Protein AF-A0A2H6B187-F1 (afdb_monomer_lite)

Radius of gyration: 17.52 Å; chains: 1; bounding box: 41×27×46 Å

Foldseek 3Di:
DDPVVPVVDDPPVLVVVLVVLVVQLVVLVVQLVVCVVVVVPVSNVVSVVSNVVSVVVNVVSVD

Structure (mmCIF, N/CA/C/O backbone):
data_AF-A0A2H6B187-F1
#
_entry.id   AF-A0A2H6B187-F1
#
loop_
_atom_site.group_PDB
_atom_site.id
_atom_site.type_symbol
_atom_site.label_atom_id
_atom_site.label_alt_id
_atom_site.label_comp_id
_atom_site.label_asym_id
_atom_site.label_entity_id
_atom_site.label_seq_id
_atom_site.pdbx_PDB_ins_code
_atom_site.Cartn_x
_atom_site.Cartn_y
_atom_site.Cartn_z
_atom_site.occupancy
_atom_site.B_iso_or_equiv
_atom_site.auth_seq_id
_atom_site.auth_comp_id
_atom_site.auth_asym_id
_atom_site.auth_atom_id
_atom_site.pdbx_PDB_model_num
ATOM 1 N N . MET A 1 1 ? 30.543 -19.478 -33.053 1.00 49.00 1 MET A N 1
ATOM 2 C CA . MET A 1 1 ? 29.109 -19.146 -32.914 1.00 49.00 1 MET A CA 1
ATOM 3 C C . MET A 1 1 ? 29.000 -17.980 -31.952 1.00 49.00 1 MET A C 1
ATOM 5 O O . MET A 1 1 ? 29.447 -18.095 -30.821 1.00 49.00 1 MET A O 1
ATOM 9 N N . SER A 1 2 ? 28.615 -16.827 -32.495 1.00 53.44 2 SER A N 1
ATOM 10 C CA . SER A 1 2 ? 28.934 -15.489 -31.985 1.00 53.44 2 SER A CA 1
ATOM 11 C C . SER A 1 2 ? 28.111 -15.086 -30.755 1.00 53.44 2 SER A C 1
ATOM 13 O O . SER A 1 2 ? 26.918 -15.372 -30.680 1.00 53.44 2 SER A O 1
ATOM 15 N N . ALA A 1 3 ? 28.750 -14.348 -29.842 1.00 56.69 3 ALA A N 1
ATOM 16 C CA . ALA A 1 3 ? 28.169 -13.667 -28.681 1.00 56.69 3 ALA A CA 1
ATOM 17 C C . ALA A 1 3 ? 27.004 -12.708 -29.018 1.00 56.69 3 ALA A C 1
ATOM 19 O O . ALA A 1 3 ? 26.290 -12.273 -28.121 1.00 56.69 3 ALA A O 1
ATOM 20 N N . LEU A 1 4 ? 26.764 -12.439 -30.304 1.00 53.81 4 LEU A N 1
ATOM 21 C CA . LEU A 1 4 ? 25.659 -11.626 -30.816 1.00 53.81 4 LEU A CA 1
ATOM 22 C C . LEU A 1 4 ? 24.265 -12.251 -30.617 1.00 53.81 4 LEU A C 1
ATOM 24 O O . LEU A 1 4 ? 23.277 -11.533 -30.687 1.00 53.81 4 LEU A O 1
ATOM 28 N N . ALA A 1 5 ? 24.162 -13.550 -30.309 1.00 53.38 5 ALA A N 1
ATOM 29 C CA . ALA A 1 5 ? 22.882 -14.179 -29.954 1.00 53.38 5 ALA A CA 1
ATOM 30 C C . ALA A 1 5 ? 22.448 -13.923 -28.496 1.00 53.38 5 ALA A C 1
ATOM 32 O O . ALA A 1 5 ? 21.297 -14.173 -28.153 1.00 53.38 5 ALA A O 1
ATOM 33 N N . ARG A 1 6 ? 23.345 -13.420 -27.631 1.00 55.19 6 ARG A N 1
ATOM 34 C CA . ARG A 1 6 ? 22.995 -13.030 -26.251 1.00 55.19 6 ARG A CA 1
ATOM 35 C C . ARG A 1 6 ? 22.385 -11.629 -26.167 1.00 55.19 6 ARG A C 1
ATOM 37 O O . ARG A 1 6 ? 21.791 -11.308 -25.152 1.00 55.19 6 ARG A O 1
ATOM 44 N N . LEU A 1 7 ? 22.498 -10.849 -27.244 1.00 49.84 7 LEU A N 1
ATOM 45 C CA . LEU A 1 7 ? 21.980 -9.486 -27.363 1.00 49.84 7 LEU A CA 1
ATOM 46 C C . LEU A 1 7 ? 20.537 -9.424 -27.901 1.00 49.84 7 LEU A C 1
ATOM 48 O O . LEU A 1 7 ? 20.047 -8.345 -28.215 1.00 49.84 7 LEU A O 1
ATOM 52 N N . ALA A 1 8 ? 19.830 -10.559 -27.994 1.00 52.84 8 ALA A N 1
ATOM 53 C CA . ALA A 1 8 ? 18.359 -10.585 -28.030 1.00 52.84 8 ALA A CA 1
ATOM 54 C C . ALA A 1 8 ? 17.804 -10.343 -26.608 1.00 52.84 8 ALA A C 1
ATOM 56 O O . ALA A 1 8 ? 16.970 -11.086 -26.090 1.00 52.84 8 ALA A O 1
ATOM 57 N N . ASP A 1 9 ? 18.386 -9.325 -25.980 1.00 52.16 9 ASP A N 1
ATOM 58 C CA . ASP A 1 9 ? 18.319 -8.928 -24.590 1.00 52.16 9 ASP A CA 1
ATOM 59 C C . ASP A 1 9 ? 16.886 -8.537 -24.216 1.00 52.16 9 ASP A C 1
ATOM 61 O O . ASP A 1 9 ? 16.383 -7.478 -24.572 1.00 52.16 9 ASP A O 1
ATOM 65 N N . HIS A 1 10 ? 16.219 -9.460 -23.528 1.00 49.88 10 HIS A N 1
ATOM 66 C CA . HIS A 1 10 ? 15.355 -9.223 -22.371 1.00 49.88 10 HIS A CA 1
ATOM 67 C C . HIS A 1 10 ? 14.365 -8.032 -22.370 1.00 49.88 10 HIS A C 1
ATOM 69 O O . HIS A 1 10 ? 14.278 -7.343 -21.353 1.00 49.88 10 HIS A O 1
ATOM 75 N N . PRO A 1 11 ? 13.458 -7.873 -23.356 1.00 52.09 11 PRO A N 1
ATOM 76 C CA . PRO A 1 11 ? 12.265 -7.035 -23.153 1.00 52.09 11 PRO A CA 1
ATOM 77 C C . PRO A 1 11 ? 11.349 -7.576 -22.032 1.00 52.09 11 PRO A C 1
ATOM 79 O O . PRO A 1 11 ? 10.506 -6.865 -21.495 1.00 52.09 11 PRO A O 1
ATOM 82 N N . SER A 1 12 ? 11.521 -8.843 -21.640 1.00 57.53 12 SER A N 1
ATOM 83 C CA . SER A 1 12 ? 10.746 -9.496 -20.582 1.00 57.53 12 SER A CA 1
ATOM 84 C C . SER A 1 12 ? 11.252 -9.231 -19.161 1.00 57.53 12 SER A C 1
ATOM 86 O O . SER A 1 12 ? 10.573 -9.646 -18.225 1.00 57.53 12 SER A O 1
ATOM 88 N N . SER A 1 13 ? 12.420 -8.603 -18.969 1.00 59.94 13 SER A N 1
ATOM 89 C CA . SER A 1 13 ? 12.924 -8.267 -17.626 1.00 59.94 13 SER A CA 1
ATOM 90 C C . SER A 1 13 ? 12.374 -6.926 -17.152 1.00 59.94 13 SER A C 1
ATOM 92 O O . SER A 1 13 ? 11.820 -6.860 -16.064 1.00 59.94 13 SER A O 1
ATOM 94 N N . THR A 1 14 ? 12.442 -5.887 -17.989 1.00 66.31 14 THR A N 1
ATOM 95 C CA . THR A 1 14 ? 11.892 -4.557 -17.673 1.00 66.31 14 THR A CA 1
ATOM 96 C C . THR A 1 14 ? 10.384 -4.618 -17.446 1.00 66.31 14 THR A C 1
ATOM 98 O O . THR A 1 14 ? 9.892 -4.121 -16.444 1.00 66.31 14 THR A O 1
ATOM 101 N N . SER A 1 15 ? 9.657 -5.344 -18.302 1.00 78.88 15 SER A N 1
ATOM 102 C CA . SER A 1 15 ? 8.215 -5.555 -18.127 1.00 78.88 15 SER A CA 1
ATOM 103 C C . SER A 1 15 ? 7.863 -6.345 -16.858 1.00 78.88 15 SER A C 1
ATOM 105 O O . SER A 1 15 ? 6.762 -6.179 -16.343 1.00 78.88 15 SER A O 1
ATOM 107 N N . ARG A 1 16 ? 8.762 -7.204 -16.354 1.00 81.69 16 ARG A N 1
ATOM 108 C CA . ARG A 1 16 ? 8.547 -7.930 -15.093 1.00 81.69 16 ARG A CA 1
ATOM 109 C C . ARG A 1 16 ? 8.790 -7.047 -13.878 1.00 81.69 16 ARG A C 1
ATOM 111 O O . ARG A 1 16 ? 7.963 -7.067 -12.981 1.00 81.69 16 ARG A O 1
ATOM 118 N N . LEU A 1 17 ? 9.862 -6.257 -13.884 1.00 82.06 17 LEU A N 1
ATOM 119 C CA . LEU A 1 17 ? 10.155 -5.307 -12.807 1.00 82.06 17 LEU A CA 1
ATOM 120 C C . LEU A 1 17 ? 9.042 -4.263 -12.672 1.00 82.06 17 LEU A C 1
ATOM 122 O O . LEU A 1 17 ? 8.500 -4.086 -11.588 1.00 82.06 17 LEU A O 1
ATOM 126 N N . GLN A 1 18 ? 8.587 -3.709 -13.798 1.00 86.00 18 GLN A N 1
ATOM 127 C CA . GLN A 1 18 ? 7.477 -2.758 -13.808 1.00 86.00 18 GLN A CA 1
ATOM 128 C C . GLN A 1 18 ? 6.174 -3.390 -13.286 1.00 86.00 18 GLN A C 1
ATOM 130 O O . GLN A 1 18 ? 5.423 -2.759 -12.545 1.00 86.00 18 GLN A O 1
ATOM 135 N N . GLN A 1 19 ? 5.906 -4.656 -13.628 1.00 88.69 19 GLN A N 1
ATOM 136 C CA . GLN A 1 19 ? 4.748 -5.378 -13.097 1.00 88.69 19 GLN A CA 1
ATOM 137 C C . GLN A 1 19 ? 4.869 -5.619 -11.585 1.00 88.69 19 GLN A C 1
ATOM 139 O O . GLN A 1 19 ? 3.893 -5.420 -10.868 1.00 88.69 19 GLN A O 1
ATOM 144 N N . GLU A 1 20 ? 6.047 -6.009 -11.094 1.00 89.38 20 GLU A N 1
ATOM 145 C CA . GLU A 1 20 ? 6.314 -6.182 -9.659 1.00 89.38 20 GLU A CA 1
ATOM 146 C C . GLU A 1 20 ? 6.119 -4.861 -8.895 1.00 89.38 20 GLU A C 1
ATOM 148 O O . GLU A 1 20 ? 5.465 -4.842 -7.851 1.00 89.38 20 GLU A O 1
ATOM 153 N N . ALA A 1 21 ? 6.591 -3.740 -9.448 1.00 90.12 21 ALA A N 1
ATOM 154 C CA . ALA A 1 21 ? 6.395 -2.415 -8.869 1.00 90.12 21 ALA A CA 1
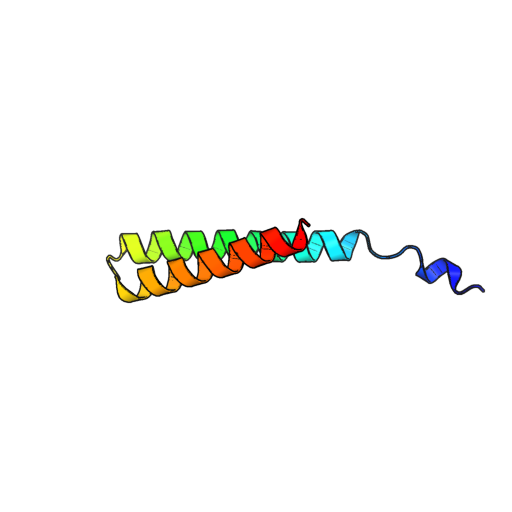ATOM 155 C C . ALA A 1 21 ? 4.907 -2.014 -8.815 1.00 90.12 21 ALA A C 1
ATOM 157 O O . ALA A 1 21 ? 4.435 -1.486 -7.803 1.00 90.12 21 ALA A O 1
ATOM 158 N N . VAL A 1 22 ? 4.132 -2.308 -9.865 1.00 93.56 22 VAL A N 1
ATOM 159 C CA . VAL A 1 22 ? 2.674 -2.093 -9.873 1.00 93.56 22 VAL A CA 1
ATOM 160 C C . VAL A 1 22 ? 1.973 -2.978 -8.836 1.00 93.56 22 VAL A C 1
ATOM 162 O O . VAL A 1 22 ? 1.107 -2.492 -8.101 1.00 93.56 22 VAL A O 1
ATOM 165 N N . ASP A 1 23 ? 2.352 -4.251 -8.731 1.00 95.06 23 ASP A N 1
ATOM 166 C CA . ASP A 1 23 ? 1.772 -5.192 -7.766 1.00 95.06 23 ASP A CA 1
ATOM 167 C C . ASP A 1 23 ? 2.035 -4.746 -6.314 1.00 95.06 23 ASP A C 1
ATOM 169 O O . ASP A 1 23 ? 1.146 -4.849 -5.457 1.00 95.06 23 ASP A O 1
ATOM 173 N N . ASP A 1 24 ? 3.207 -4.167 -6.036 1.00 95.75 24 ASP A N 1
ATOM 174 C CA . ASP A 1 24 ? 3.556 -3.576 -4.739 1.00 95.75 24 ASP A CA 1
ATOM 175 C C . ASP A 1 24 ? 2.675 -2.359 -4.395 1.00 95.75 24 ASP A C 1
ATOM 177 O O . ASP A 1 24 ? 2.183 -2.234 -3.260 1.00 95.75 24 ASP A O 1
ATOM 181 N N . VAL A 1 25 ? 2.407 -1.478 -5.367 1.00 97.56 25 VAL A N 1
ATOM 182 C CA . VAL A 1 25 ? 1.495 -0.329 -5.201 1.00 97.56 25 VAL A CA 1
ATOM 183 C C . VAL A 1 25 ? 0.071 -0.806 -4.905 1.00 97.56 25 VAL A C 1
ATOM 185 O O . VAL A 1 25 ? -0.567 -0.331 -3.961 1.00 97.56 25 VAL A O 1
ATOM 188 N N . VAL A 1 26 ? -0.432 -1.784 -5.662 1.00 97.62 26 VAL A N 1
ATOM 189 C CA . VAL A 1 26 ? -1.779 -2.337 -5.452 1.00 97.62 26 VAL A CA 1
ATOM 190 C C . VAL A 1 26 ? -1.880 -3.011 -4.083 1.00 97.62 26 VAL A C 1
ATOM 192 O O . VAL A 1 26 ? -2.828 -2.761 -3.333 1.00 97.62 26 VAL A O 1
ATOM 195 N N . THR A 1 27 ? -0.886 -3.819 -3.716 1.00 97.62 27 THR A N 1
ATOM 196 C CA . THR A 1 27 ? -0.846 -4.518 -2.426 1.00 97.62 27 THR A CA 1
ATOM 197 C C . THR A 1 27 ? -0.870 -3.531 -1.262 1.00 97.62 27 THR A C 1
ATOM 199 O O . THR A 1 27 ? -1.665 -3.674 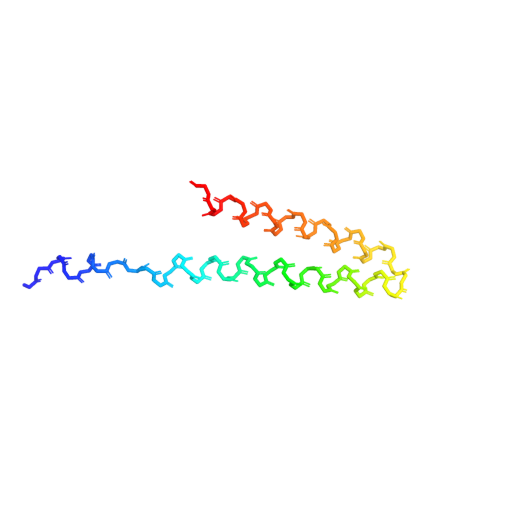-0.329 1.00 97.62 27 THR A O 1
ATOM 202 N N . THR A 1 28 ? -0.045 -2.484 -1.316 1.00 98.00 28 THR A N 1
ATOM 203 C CA . THR A 1 28 ? -0.015 -1.456 -0.268 1.00 98.00 28 THR A CA 1
ATOM 204 C C . THR A 1 28 ? -1.307 -0.637 -0.215 1.00 98.00 28 THR A C 1
ATOM 206 O O . THR A 1 28 ? -1.785 -0.351 0.885 1.00 98.00 28 THR A O 1
ATOM 209 N N . ALA A 1 29 ? -1.953 -0.351 -1.349 1.00 98.31 29 ALA A N 1
ATOM 210 C CA . ALA A 1 29 ? -3.265 0.301 -1.377 1.00 98.31 29 ALA A CA 1
ATOM 211 C C . ALA A 1 29 ? -4.366 -0.547 -0.705 1.00 98.31 29 ALA A C 1
ATOM 213 O O . ALA A 1 29 ? -5.181 -0.023 0.062 1.00 98.31 29 ALA A O 1
ATOM 214 N N . VAL A 1 30 ? -4.364 -1.869 -0.915 1.00 98.50 30 VAL A N 1
ATOM 215 C CA . VAL A 1 30 ? -5.286 -2.793 -0.226 1.00 98.50 30 VAL A CA 1
ATOM 216 C C . VAL A 1 30 ? -5.042 -2.797 1.286 1.00 98.50 30 VAL A C 1
ATOM 218 O O . VAL A 1 30 ? -6.000 -2.808 2.070 1.00 98.50 30 VAL A O 1
ATOM 221 N N . LEU A 1 31 ? -3.780 -2.738 1.723 1.00 98.31 31 LEU A N 1
ATOM 222 C CA . LEU A 1 31 ? -3.439 -2.627 3.144 1.00 98.31 31 LEU A CA 1
ATOM 223 C C . LEU A 1 31 ? -3.939 -1.312 3.752 1.00 98.31 31 LEU A C 1
ATOM 225 O O . LEU A 1 31 ? -4.501 -1.339 4.846 1.00 98.31 31 LEU A O 1
ATOM 229 N N . VAL A 1 32 ? -3.817 -0.187 3.039 1.00 98.69 32 VAL A N 1
ATOM 230 C CA . VAL A 1 32 ? -4.375 1.109 3.467 1.00 98.69 32 VAL A CA 1
ATOM 231 C C . VAL A 1 32 ? -5.887 1.003 3.665 1.00 98.69 32 VAL A C 1
ATOM 233 O O . VAL A 1 32 ? -6.393 1.354 4.732 1.00 98.69 32 VAL A O 1
ATOM 236 N N . ALA A 1 33 ? -6.611 0.466 2.677 1.00 98.44 33 ALA A N 1
ATOM 237 C CA . ALA A 1 33 ? -8.060 0.287 2.770 1.00 98.44 33 ALA A CA 1
ATOM 238 C C . ALA A 1 33 ? -8.456 -0.623 3.946 1.00 98.44 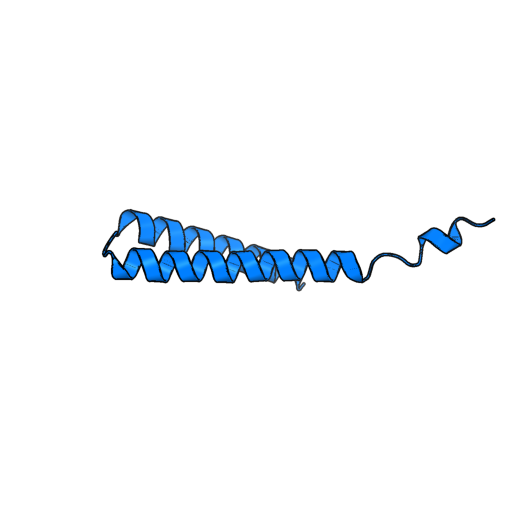33 ALA A C 1
ATOM 240 O O . ALA A 1 33 ? -9.437 -0.364 4.647 1.00 98.44 33 ALA A O 1
ATOM 241 N N . THR A 1 34 ? -7.667 -1.671 4.196 1.00 98.50 34 THR A N 1
ATOM 242 C CA . THR A 1 34 ? -7.887 -2.611 5.299 1.00 98.50 34 THR A CA 1
ATOM 243 C C . THR A 1 34 ? -7.669 -1.949 6.657 1.00 98.50 34 THR A C 1
ATOM 245 O O . THR A 1 34 ? -8.551 -2.031 7.512 1.00 98.50 34 THR A O 1
ATOM 248 N N . ALA A 1 35 ? -6.544 -1.256 6.846 1.00 98.38 35 ALA A N 1
ATOM 249 C CA . ALA A 1 35 ? -6.227 -0.552 8.086 1.00 98.38 35 ALA A CA 1
ATOM 250 C C . ALA A 1 35 ? -7.258 0.545 8.390 1.00 98.38 35 ALA A C 1
ATOM 252 O O . ALA A 1 35 ? -7.768 0.631 9.507 1.00 98.38 35 ALA A O 1
ATOM 253 N N . PHE A 1 36 ? -7.664 1.306 7.367 1.00 98.31 36 PHE A N 1
ATOM 254 C CA . PHE A 1 36 ? -8.719 2.308 7.491 1.00 98.31 36 PHE A CA 1
ATOM 255 C C . PHE A 1 36 ? -10.051 1.687 7.934 1.00 98.31 36 PHE A C 1
ATOM 257 O O . PHE A 1 36 ? -10.690 2.175 8.866 1.00 98.31 36 PHE A O 1
ATOM 264 N N . ARG A 1 37 ? -10.459 0.567 7.315 1.00 98.56 37 ARG A N 1
ATOM 265 C CA . ARG A 1 37 ? -11.695 -0.148 7.673 1.00 98.56 37 ARG A CA 1
ATOM 266 C C . ARG A 1 37 ? -11.680 -0.650 9.117 1.00 98.56 37 ARG A C 1
ATOM 268 O O . ARG A 1 37 ? -12.715 -0.614 9.779 1.00 98.56 37 ARG A O 1
ATOM 275 N N . LEU A 1 38 ? -10.530 -1.123 9.591 1.00 98.56 38 LEU A N 1
ATOM 276 C CA . LEU A 1 38 ? -10.350 -1.605 10.962 1.00 98.56 38 LEU A CA 1
ATOM 277 C C . LEU A 1 38 ? -10.170 -0.469 11.980 1.00 98.56 38 LEU A C 1
ATOM 279 O O . LEU A 1 38 ? -10.180 -0.742 13.177 1.00 98.56 38 LEU A O 1
ATOM 283 N N . ARG A 1 39 ? -10.052 0.787 11.519 1.00 98.19 39 ARG A N 1
ATOM 284 C CA . ARG A 1 39 ? -9.685 1.956 12.337 1.00 98.19 39 ARG A CA 1
ATOM 285 C C . ARG A 1 39 ? -8.376 1.747 13.103 1.00 98.19 39 ARG A C 1
ATOM 287 O O . ARG A 1 39 ? -8.208 2.255 14.206 1.00 98.19 39 ARG A O 1
ATOM 294 N N . ASP A 1 40 ? -7.465 0.986 12.508 1.00 98.62 40 ASP A N 1
ATOM 295 C CA . ASP A 1 40 ? -6.129 0.768 13.044 1.00 98.62 40 ASP A CA 1
ATOM 296 C C . ASP A 1 40 ? -5.227 1.907 12.557 1.00 98.62 40 ASP A C 1
ATOM 298 O O . ASP A 1 40 ? -4.726 1.894 11.431 1.00 98.62 40 ASP A O 1
ATOM 302 N N . GLU A 1 41 ? -5.099 2.945 13.384 1.00 98.25 41 GLU A N 1
ATOM 303 C CA . GLU A 1 41 ? -4.351 4.158 13.04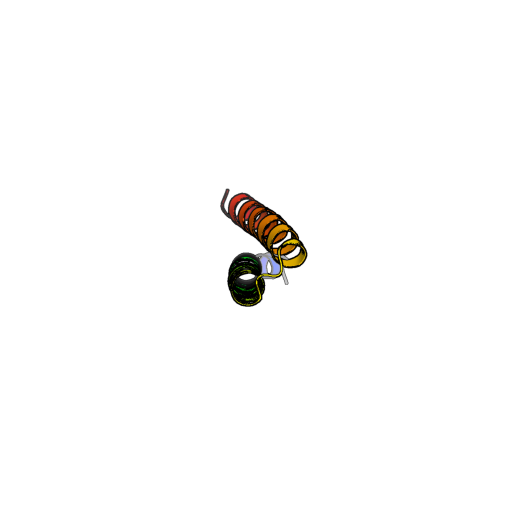1 1.00 98.25 41 GLU A CA 1
ATOM 304 C C . GLU A 1 41 ? -2.855 3.881 12.841 1.00 98.25 41 GLU A C 1
ATOM 306 O O . GLU A 1 41 ? -2.239 4.449 11.936 1.00 98.25 41 GLU A O 1
ATOM 311 N N . GLU A 1 42 ? -2.271 2.980 13.632 1.00 98.25 42 GLU A N 1
ATOM 312 C CA . GLU A 1 42 ? -0.852 2.637 13.531 1.00 98.25 42 GLU A CA 1
ATOM 313 C C . GLU A 1 42 ? -0.572 1.871 12.232 1.00 98.25 42 GLU A C 1
ATOM 315 O O . GLU A 1 42 ? 0.325 2.243 11.462 1.00 98.25 42 GLU A O 1
ATOM 320 N N . ALA A 1 43 ? -1.397 0.865 11.925 1.00 97.75 43 ALA A N 1
ATOM 321 C CA . ALA A 1 43 ? -1.303 0.139 10.664 1.00 97.75 43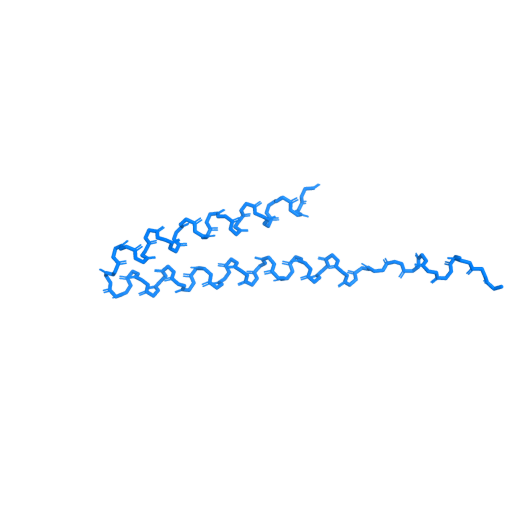 ALA A CA 1
ATOM 322 C C . ALA A 1 43 ? -1.583 1.046 9.458 1.00 97.75 43 ALA A C 1
ATOM 324 O O . ALA A 1 43 ? -0.943 0.889 8.415 1.00 97.75 43 ALA A O 1
ATOM 325 N N . LEU A 1 44 ? -2.491 2.021 9.590 1.00 98.44 44 LEU A N 1
ATOM 326 C CA . LEU A 1 44 ? -2.808 2.970 8.524 1.00 98.44 44 LEU A CA 1
ATOM 327 C C . LEU A 1 44 ? -1.604 3.854 8.196 1.00 98.44 44 LEU A C 1
ATOM 329 O O . LEU A 1 44 ? -1.243 3.986 7.027 1.00 98.44 44 LEU A O 1
ATOM 333 N N . VAL A 1 45 ? -0.945 4.420 9.211 1.00 98.56 45 VAL A N 1
ATOM 334 C CA . VAL A 1 45 ? 0.266 5.233 9.013 1.00 98.56 45 VAL A CA 1
ATOM 335 C C . VAL A 1 45 ? 1.379 4.404 8.372 1.00 98.56 45 VAL A C 1
ATOM 337 O O . VAL A 1 45 ? 2.045 4.881 7.449 1.00 98.56 45 VAL A O 1
ATOM 340 N N . LEU A 1 46 ? 1.571 3.157 8.813 1.00 98.50 46 LEU A N 1
ATOM 341 C CA . LEU A 1 46 ? 2.565 2.259 8.226 1.00 98.50 46 LEU A CA 1
ATOM 342 C C . LEU A 1 46 ? 2.254 1.942 6.755 1.00 98.50 46 LEU A C 1
ATOM 344 O O . LEU A 1 46 ? 3.148 2.023 5.910 1.00 98.50 46 LEU A O 1
ATOM 348 N N . ALA A 1 47 ? 1.002 1.610 6.438 1.00 98.25 47 ALA A N 1
ATOM 349 C CA . ALA A 1 47 ? 0.573 1.283 5.082 1.00 98.25 47 ALA A CA 1
ATOM 350 C C . ALA A 1 47 ? 0.704 2.485 4.133 1.00 98.25 47 ALA A C 1
ATOM 352 O O . ALA A 1 47 ? 1.208 2.328 3.024 1.00 98.25 47 ALA A O 1
ATOM 353 N N . LEU A 1 48 ? 0.346 3.693 4.585 1.00 98.56 48 LEU A N 1
ATOM 354 C CA . LEU A 1 48 ? 0.503 4.922 3.801 1.00 98.56 48 LEU A CA 1
ATOM 355 C C . LEU A 1 48 ? 1.974 5.230 3.496 1.00 98.56 48 LEU A C 1
ATOM 357 O O . LEU A 1 48 ? 2.303 5.578 2.365 1.00 98.56 48 LEU A O 1
ATOM 361 N N . ARG A 1 49 ? 2.878 5.064 4.472 1.00 98.44 49 ARG A N 1
ATOM 362 C CA . ARG A 1 49 ? 4.324 5.245 4.242 1.00 98.44 49 ARG A CA 1
ATOM 363 C C . ARG A 1 49 ? 4.861 4.261 3.204 1.00 98.44 49 ARG A C 1
ATOM 365 O O . ARG A 1 49 ? 5.622 4.665 2.331 1.00 98.44 49 ARG A O 1
ATOM 372 N N . ARG A 1 50 ? 4.435 2.997 3.278 1.00 97.81 50 ARG A N 1
ATOM 373 C CA . ARG A 1 50 ? 4.821 1.963 2.307 1.00 97.81 50 ARG A CA 1
ATOM 374 C C . ARG A 1 50 ? 4.273 2.243 0.912 1.00 97.81 50 ARG A C 1
ATOM 376 O O . ARG A 1 50 ? 5.002 2.059 -0.052 1.00 97.81 50 ARG A O 1
ATOM 383 N N . LEU A 1 51 ? 3.037 2.729 0.806 1.00 98.06 51 LEU A N 1
ATOM 384 C CA . LEU A 1 51 ? 2.447 3.114 -0.476 1.00 98.06 51 LEU A CA 1
ATOM 385 C C . LEU A 1 51 ? 3.244 4.243 -1.143 1.00 98.06 51 LEU A C 1
ATOM 387 O O . LEU A 1 51 ? 3.545 4.161 -2.327 1.00 98.06 51 LEU A O 1
ATOM 391 N N . VAL A 1 52 ? 3.647 5.265 -0.378 1.00 97.88 52 VAL A N 1
ATOM 392 C CA . VAL A 1 52 ? 4.509 6.344 -0.895 1.00 97.88 52 VAL A CA 1
ATOM 393 C C . VAL A 1 52 ? 5.848 5.798 -1.394 1.00 97.88 52 VAL A C 1
ATOM 395 O O . VAL A 1 52 ? 6.339 6.235 -2.430 1.00 97.88 52 VAL A O 1
ATOM 398 N N . GLU A 1 53 ? 6.451 4.853 -0.674 1.00 96.56 53 GLU A N 1
ATOM 399 C CA . GLU A 1 53 ? 7.708 4.234 -1.098 1.00 96.56 53 GLU A CA 1
ATOM 400 C C . GLU A 1 53 ? 7.544 3.396 -2.376 1.00 96.56 53 GLU A C 1
ATOM 402 O O . GLU A 1 53 ? 8.371 3.515 -3.276 1.00 96.56 53 GLU A O 1
ATOM 407 N N . ALA A 1 54 ? 6.469 2.612 -2.485 1.00 95.56 54 ALA A N 1
ATOM 408 C CA . ALA A 1 54 ? 6.165 1.819 -3.676 1.00 95.56 54 ALA A CA 1
ATOM 409 C C . ALA A 1 54 ? 5.946 2.705 -4.913 1.00 95.56 54 ALA A C 1
ATOM 411 O O . ALA A 1 54 ? 6.537 2.450 -5.959 1.00 95.56 54 ALA A O 1
ATOM 412 N N . VAL A 1 55 ? 5.180 3.794 -4.774 1.00 96.06 55 VAL A N 1
ATOM 413 C CA . VAL A 1 55 ? 4.955 4.758 -5.865 1.00 96.06 55 VAL A CA 1
ATOM 414 C C . VAL A 1 55 ? 6.264 5.408 -6.305 1.00 96.06 55 VAL A C 1
ATOM 416 O O . VAL A 1 55 ? 6.540 5.454 -7.495 1.00 96.06 55 VAL A O 1
ATOM 419 N N . ARG A 1 56 ? 7.118 5.836 -5.365 1.00 95.31 56 ARG A N 1
ATOM 420 C CA . ARG A 1 56 ? 8.423 6.421 -5.713 1.00 95.31 56 ARG A CA 1
ATOM 421 C C . ARG A 1 56 ? 9.311 5.456 -6.489 1.00 95.31 56 ARG A C 1
ATOM 423 O O . ARG A 1 56 ? 10.018 5.888 -7.390 1.00 95.31 56 ARG A O 1
ATOM 430 N N . ARG A 1 57 ? 9.313 4.169 -6.128 1.00 91.81 57 ARG A N 1
ATOM 431 C CA . ARG A 1 57 ? 10.084 3.153 -6.859 1.00 91.81 57 ARG A CA 1
ATOM 432 C C . ARG A 1 57 ? 9.560 2.990 -8.281 1.00 91.81 57 ARG A C 1
ATOM 434 O O . ARG A 1 57 ? 10.367 3.043 -9.197 1.00 91.81 57 ARG A O 1
ATOM 441 N N . LEU A 1 58 ? 8.240 2.890 -8.445 1.00 91.50 58 LEU A N 1
ATOM 442 C CA . LEU A 1 58 ? 7.600 2.819 -9.759 1.00 91.50 58 LEU A CA 1
ATOM 443 C C . LEU A 1 58 ? 7.940 4.047 -10.622 1.00 91.50 58 LEU A C 1
ATOM 445 O O . LEU A 1 58 ? 8.374 3.895 -11.754 1.00 91.50 58 LEU A O 1
ATOM 449 N N . GLU A 1 59 ? 7.838 5.256 -10.062 1.00 89.81 59 GLU A N 1
ATOM 450 C CA . GLU A 1 59 ? 8.192 6.501 -10.762 1.00 89.81 59 GLU A CA 1
ATOM 451 C C . GLU A 1 59 ? 9.680 6.564 -11.151 1.00 89.81 59 GLU A C 1
ATOM 453 O O . GLU 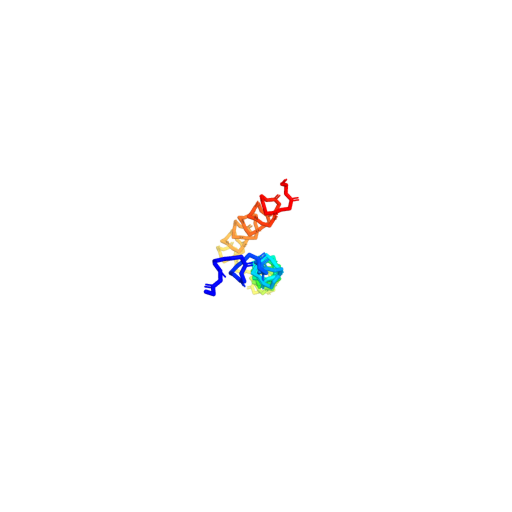A 1 59 ? 10.018 7.155 -12.166 1.00 89.81 59 GLU A O 1
ATOM 458 N N . THR A 1 60 ? 10.575 5.940 -10.373 1.00 86.69 60 THR A N 1
ATOM 459 C CA . THR A 1 60 ? 12.018 5.894 -10.686 1.00 86.69 60 THR A CA 1
ATOM 460 C C . THR A 1 60 ? 12.351 4.864 -11.775 1.00 86.69 60 THR A C 1
ATOM 462 O O . THR A 1 60 ? 13.417 4.942 -12.374 1.00 86.69 60 THR A O 1
ATOM 465 N N . GLU A 1 61 ? 11.483 3.876 -12.011 1.00 70.75 61 GLU A N 1
ATOM 466 C CA . GLU A 1 61 ? 11.639 2.889 -13.091 1.00 70.75 61 GLU A CA 1
ATOM 467 C C . GLU A 1 61 ? 11.077 3.380 -14.437 1.00 70.75 61 GLU A C 1
ATOM 469 O O . GLU A 1 61 ? 11.464 2.845 -15.478 1.00 70.75 61 GLU A O 1
ATOM 474 N N . ASP A 1 62 ? 10.185 4.377 -14.415 1.00 59.62 62 ASP A N 1
ATOM 475 C CA . ASP A 1 62 ? 9.546 4.956 -15.605 1.00 59.62 62 ASP A CA 1
ATOM 476 C C . ASP A 1 62 ? 10.369 6.096 -16.268 1.00 59.62 62 ASP A C 1
ATOM 478 O O . ASP A 1 62 ? 10.095 6.424 -17.428 1.00 59.62 62 ASP A O 1
ATOM 482 N N . ASP A 1 63 ? 11.365 6.670 -15.572 1.00 52.50 63 ASP A N 1
ATOM 483 C CA . ASP A 1 63 ? 12.304 7.719 -16.050 1.00 52.50 63 ASP A CA 1
ATOM 484 C C . ASP A 1 63 ? 13.601 7.147 -16.673 1.00 52.50 63 ASP A C 1
ATOM 486 O O . ASP A 1 63 ? 14.050 7.682 -17.720 1.00 52.50 63 ASP A O 1
#

Sequence (63 aa):
MSALARLADHPSSTSRLQQEAVDDVVTTAVLVATAFRLRDEEALVLALRRLVEAVRRLETEDD

Secondary structure (DSSP, 8-state):
--GGGTTS--HHHHHHHHHHHHHHHHHHHHHHHHHHHHT-HHHHHHHHHHHHHHHHHHHHHH-

pLDDT: mean 84.45, std 18.32, range [49.0, 98.69]